Protein AF-A0A811KUF3-F1 (afdb_monomer_lite)

Sequence (168 aa):
MNKLLIYLYEIGRHSVEISLVMRLLLLLFVLVCSSQQLDKGRRLYTCLLKEADEPSVCNLAFMTANDEHITIADNGCFVERAKNNQLKNYCPLQCRNAENVVVTKQTSEGINDRCVIGDTVGVQRRRNDWFFWRTVECAVLEAQFEIHCSEEQQEPFDVNLDFEGSGL

Radius of gyration: 27.3 Å; chains: 1; bounding box: 77×49×76 Å

Foldseek 3Di:
DPPVVVVVVVVVVVVVVVVVVVVVVVVVVVVVVPPQPWQQFKKKKWWADQDLPDQIFIWIWGQGSVRDTDIDTCQPWDWDQDPVRFIKIKGWNPLLQFPDKWFPDKAFPDDDPQDDEPPQWYWDDDDRTIITMGTPSRRNGTMMIMMGGHNDDDDDPPPPPPPPPDDD

Organism: NCBI:txid465554

pLDDT: mean 75.05, std 15.59, range [38.94, 94.12]

Structure (mmCIF, N/CA/C/O backbone):
data_AF-A0A811KUF3-F1
#
_entry.id   AF-A0A811KUF3-F1
#
loop_
_atom_site.group_PDB
_atom_site.id
_atom_site.type_symbol
_atom_site.label_atom_id
_atom_site.label_alt_id
_atom_site.label_comp_id
_atom_site.label_asym_id
_atom_site.label_entity_id
_atom_site.label_seq_id
_atom_site.pdbx_PDB_ins_code
_atom_site.Cartn_x
_atom_site.Cartn_y
_atom_site.Cartn_z
_atom_site.occupancy
_atom_site.B_iso_or_equiv
_atom_site.auth_seq_id
_atom_site.auth_comp_id
_atom_site.auth_asym_id
_atom_site.auth_atom_id
_atom_site.pdbx_PDB_model_num
ATOM 1 N N . MET A 1 1 ? 57.860 8.513 -55.687 1.00 56.66 1 MET A N 1
ATOM 2 C CA . MET A 1 1 ? 57.769 8.271 -54.228 1.00 56.66 1 MET A CA 1
ATOM 3 C C . MET A 1 1 ? 56.642 9.025 -53.506 1.00 56.66 1 MET A C 1
ATOM 5 O O . MET A 1 1 ? 56.229 8.539 -52.469 1.00 56.66 1 MET A O 1
ATOM 9 N N . ASN A 1 2 ? 56.063 10.117 -54.034 1.00 62.53 2 ASN A N 1
ATOM 10 C CA . ASN A 1 2 ? 55.037 10.892 -53.298 1.00 62.53 2 ASN A CA 1
ATOM 11 C C . ASN A 1 2 ? 53.607 10.317 -53.275 1.00 62.53 2 ASN A C 1
ATOM 13 O O . ASN A 1 2 ? 52.868 10.597 -52.339 1.00 62.53 2 ASN A O 1
ATOM 17 N N . LYS A 1 3 ? 53.190 9.513 -54.264 1.00 62.62 3 LYS A N 1
ATOM 18 C CA . LYS A 1 3 ? 51.796 9.024 -54.327 1.00 62.62 3 LYS A CA 1
ATOM 19 C C . LYS A 1 3 ? 51.443 8.003 -53.235 1.00 62.62 3 LYS A C 1
ATOM 21 O O . LYS A 1 3 ? 50.305 7.975 -52.791 1.00 62.62 3 LYS A O 1
ATOM 26 N N . LEU A 1 4 ? 52.412 7.206 -52.775 1.00 63.19 4 LEU A N 1
ATOM 27 C CA . LEU A 1 4 ? 52.191 6.174 -51.752 1.00 63.19 4 LEU A CA 1
ATOM 28 C C . LEU A 1 4 ? 51.992 6.781 -50.349 1.00 63.19 4 LEU A C 1
ATOM 30 O O . LEU A 1 4 ? 51.166 6.306 -49.579 1.00 63.19 4 LEU A O 1
ATOM 34 N N . LEU A 1 5 ? 52.713 7.865 -50.044 1.00 58.81 5 LEU A N 1
ATOM 35 C CA . LEU A 1 5 ? 52.622 8.590 -48.771 1.00 58.81 5 LEU A CA 1
ATOM 36 C C . LEU A 1 5 ? 51.273 9.300 -48.594 1.00 58.81 5 LEU A C 1
ATOM 38 O O . LEU A 1 5 ? 50.717 9.283 -47.501 1.00 58.81 5 LEU A O 1
ATOM 42 N N . ILE A 1 6 ? 50.724 9.867 -49.672 1.00 66.31 6 ILE A N 1
ATOM 43 C CA . ILE A 1 6 ? 49.401 10.514 -49.657 1.00 66.31 6 ILE A CA 1
ATOM 44 C C . ILE A 1 6 ? 48.297 9.472 -49.419 1.00 66.31 6 ILE A C 1
ATOM 46 O O . ILE A 1 6 ? 47.419 9.687 -48.590 1.00 66.31 6 ILE A O 1
ATOM 50 N N . TYR A 1 7 ? 48.394 8.306 -50.066 1.00 59.19 7 TYR A N 1
ATOM 51 C CA . TYR A 1 7 ? 47.410 7.228 -49.923 1.00 59.19 7 TYR A CA 1
ATOM 52 C C . TYR A 1 7 ? 47.382 6.638 -48.503 1.00 59.19 7 TYR A C 1
ATOM 54 O O . TYR A 1 7 ? 46.318 6.410 -47.936 1.00 59.19 7 TYR A O 1
ATOM 62 N N . LEU A 1 8 ? 48.555 6.436 -47.891 1.00 54.62 8 LEU A N 1
ATOM 63 C CA . LEU A 1 8 ? 48.655 5.964 -46.505 1.00 54.62 8 LEU A CA 1
ATOM 64 C C . LEU A 1 8 ? 48.114 6.994 -45.499 1.00 54.62 8 LEU A C 1
ATOM 66 O O . LEU A 1 8 ? 47.520 6.611 -44.492 1.00 54.62 8 LEU A O 1
ATOM 70 N N . TYR A 1 9 ? 48.275 8.290 -45.785 1.00 59.12 9 TYR A N 1
ATOM 71 C CA . TYR A 1 9 ? 47.726 9.371 -44.965 1.00 59.12 9 TYR A CA 1
ATOM 72 C C . TYR A 1 9 ? 46.190 9.439 -45.040 1.00 59.12 9 TYR A C 1
ATOM 74 O O . TYR A 1 9 ? 45.536 9.560 -44.004 1.00 59.12 9 TYR A O 1
ATOM 82 N N . GLU A 1 10 ? 45.601 9.295 -46.232 1.00 56.66 10 GLU A N 1
ATOM 83 C CA . GLU A 1 10 ? 44.138 9.261 -46.408 1.00 56.66 10 GLU A CA 1
ATOM 84 C C . GLU A 1 10 ? 43.494 8.033 -45.741 1.00 56.66 10 GLU A C 1
ATOM 86 O O . GLU A 1 10 ? 42.472 8.166 -45.066 1.00 56.66 10 GLU A O 1
ATOM 91 N N . ILE A 1 11 ? 44.123 6.855 -45.835 1.00 60.38 11 ILE A N 1
ATOM 92 C CA . ILE A 1 11 ? 43.655 5.628 -45.163 1.00 60.38 11 ILE A CA 1
ATOM 93 C C . ILE A 1 11 ? 43.740 5.768 -43.635 1.00 60.38 11 ILE A C 1
ATOM 95 O O . ILE A 1 11 ? 42.798 5.412 -42.921 1.00 60.38 11 ILE A O 1
ATOM 99 N N . GLY A 1 12 ? 44.844 6.322 -43.122 1.00 56.47 12 GLY A N 1
ATOM 100 C CA . GLY A 1 12 ? 45.019 6.579 -41.692 1.00 56.47 12 GLY A CA 1
ATOM 101 C C . GLY A 1 12 ? 43.982 7.561 -41.144 1.00 56.47 12 GLY A C 1
ATOM 102 O O . GLY A 1 12 ? 43.397 7.315 -40.091 1.00 56.47 12 GLY A O 1
ATOM 103 N N . ARG A 1 13 ? 43.686 8.634 -41.887 1.00 63.50 13 ARG A N 1
ATOM 104 C CA . ARG A 1 13 ? 42.671 9.631 -41.518 1.00 63.50 13 ARG A CA 1
ATOM 105 C C . ARG A 1 13 ? 41.262 9.032 -41.458 1.00 63.50 13 ARG A C 1
ATOM 107 O O . ARG A 1 13 ? 40.571 9.232 -40.461 1.00 63.50 13 ARG A O 1
ATOM 114 N N . HIS A 1 14 ? 40.869 8.235 -42.455 1.00 60.22 14 HIS A N 1
ATOM 115 C CA . HIS A 1 14 ? 39.574 7.545 -42.443 1.00 60.22 14 HIS A CA 1
ATOM 116 C C . HIS A 1 14 ? 39.448 6.541 -41.291 1.00 60.22 14 HIS A C 1
ATOM 118 O O . HIS A 1 14 ? 38.393 6.450 -40.665 1.00 60.22 14 HIS A O 1
ATOM 124 N N . SER A 1 15 ? 40.526 5.829 -40.950 1.00 62.31 15 SER A N 1
ATOM 125 C CA . SER A 1 15 ? 40.521 4.891 -39.822 1.00 62.31 15 SER A CA 1
ATOM 126 C C . SER A 1 15 ? 40.307 5.583 -38.468 1.00 62.31 15 SER A C 1
ATOM 128 O O . SER A 1 15 ? 39.716 4.986 -37.565 1.00 62.31 15 SER A O 1
ATOM 130 N N . VAL A 1 16 ? 40.775 6.825 -38.308 1.00 69.69 16 VAL A N 1
ATOM 131 C CA . VAL A 1 16 ? 40.602 7.610 -37.073 1.00 69.69 16 VAL A CA 1
ATOM 132 C C . VAL A 1 16 ? 39.179 8.159 -36.967 1.00 69.69 16 VAL A C 1
ATOM 134 O O . VAL A 1 16 ? 38.569 8.048 -35.904 1.00 69.69 16 VAL A O 1
ATOM 137 N N . GLU A 1 17 ? 38.621 8.685 -38.061 1.00 74.75 17 GLU A N 1
ATOM 138 C CA . GLU A 1 17 ? 37.244 9.198 -38.082 1.00 74.75 17 GLU A CA 1
ATOM 139 C C . GLU A 1 17 ? 36.218 8.088 -37.803 1.00 74.75 17 GLU A C 1
ATOM 141 O O . GLU A 1 17 ? 35.330 8.273 -36.971 1.00 74.75 17 GLU A O 1
ATOM 146 N N . ILE A 1 18 ? 36.388 6.897 -38.390 1.00 74.38 18 ILE A N 1
ATOM 147 C CA . ILE A 1 18 ? 35.510 5.738 -38.138 1.00 74.38 18 ILE A CA 1
ATOM 148 C C . ILE A 1 18 ? 35.585 5.292 -36.670 1.00 74.38 18 ILE A C 1
ATOM 150 O O . ILE A 1 18 ? 34.558 5.008 -36.051 1.00 74.38 18 ILE A O 1
ATOM 154 N N . SER A 1 19 ? 36.788 5.267 -36.088 1.00 79.62 19 SER A N 1
ATOM 155 C CA . SER A 1 19 ? 36.991 4.920 -34.674 1.00 79.62 19 SER A CA 1
ATOM 156 C C . SER A 1 19 ? 36.306 5.920 -33.736 1.00 79.62 19 SER A C 1
ATOM 158 O O . SER A 1 19 ? 35.682 5.526 -32.749 1.00 79.62 19 SER A O 1
ATOM 160 N N . LEU A 1 20 ? 36.364 7.214 -34.065 1.00 80.06 20 LEU A N 1
ATOM 161 C CA . LEU A 1 20 ? 35.737 8.268 -33.273 1.00 80.06 20 LEU A CA 1
ATOM 162 C C . LEU A 1 20 ? 34.205 8.200 -33.347 1.00 80.06 20 LEU A C 1
ATOM 164 O O . LEU A 1 20 ? 33.545 8.288 -32.313 1.00 80.06 20 LEU A O 1
ATOM 168 N N . VAL A 1 21 ? 33.645 7.952 -34.537 1.00 83.00 21 VAL A N 1
ATOM 169 C CA . VAL A 1 21 ? 32.197 7.765 -34.742 1.00 83.00 21 VAL A CA 1
ATOM 170 C C . VAL A 1 21 ? 31.688 6.519 -34.013 1.00 83.00 21 VAL A C 1
ATOM 172 O O . VAL A 1 21 ? 30.668 6.589 -33.333 1.00 83.00 21 VAL A O 1
ATOM 175 N N . MET A 1 22 ? 32.419 5.401 -34.071 1.00 80.19 22 MET A N 1
ATOM 176 C CA . MET A 1 22 ? 32.073 4.177 -33.336 1.00 80.19 22 MET A CA 1
ATOM 177 C C . MET A 1 22 ? 32.069 4.390 -31.821 1.00 80.19 22 MET A C 1
ATOM 179 O O . MET A 1 22 ? 31.161 3.916 -31.143 1.00 80.19 22 MET A O 1
ATOM 183 N N . ARG A 1 23 ? 33.046 5.130 -31.279 1.00 83.50 23 ARG A N 1
ATOM 184 C CA . ARG A 1 23 ? 33.077 5.489 -29.851 1.00 83.50 23 ARG A CA 1
ATOM 185 C C . ARG A 1 23 ? 31.914 6.400 -29.470 1.00 83.50 23 ARG A C 1
ATOM 187 O O . ARG A 1 23 ? 31.312 6.186 -28.424 1.00 83.50 23 ARG A O 1
ATOM 194 N N . LEU A 1 24 ? 31.575 7.373 -30.318 1.00 82.62 24 LEU A N 1
ATOM 195 C CA . LEU A 1 24 ? 30.444 8.271 -30.085 1.00 82.62 24 LEU A CA 1
ATOM 196 C C . LEU A 1 24 ? 29.112 7.503 -30.080 1.00 82.62 24 LEU A C 1
ATOM 198 O O . LEU A 1 24 ? 28.289 7.706 -29.193 1.00 82.62 24 LEU A O 1
ATOM 202 N N . LEU A 1 25 ? 28.931 6.575 -31.025 1.00 81.88 25 LEU A N 1
ATOM 203 C CA . LEU A 1 25 ? 27.758 5.701 -31.098 1.00 81.88 25 LEU A CA 1
ATOM 204 C C . LEU A 1 25 ? 27.666 4.759 -29.893 1.00 81.88 25 LEU A C 1
ATOM 206 O O . LEU A 1 25 ? 26.583 4.596 -29.343 1.00 81.88 25 LEU A O 1
ATOM 210 N N . LEU A 1 26 ? 28.787 4.188 -29.439 1.00 78.50 26 LEU A N 1
ATOM 211 C CA . LEU A 1 26 ? 28.839 3.364 -28.226 1.00 78.50 26 LEU A CA 1
ATOM 212 C C . LEU A 1 26 ? 28.459 4.160 -26.973 1.00 78.50 26 LEU A C 1
ATOM 214 O O . LEU A 1 26 ? 27.674 3.676 -26.165 1.00 78.50 26 LEU A O 1
ATOM 218 N N . LEU A 1 27 ? 28.966 5.387 -26.826 1.00 75.94 27 LEU A N 1
ATOM 219 C CA . LEU A 1 27 ? 28.620 6.258 -25.698 1.00 75.94 27 LEU A CA 1
ATOM 220 C C . LEU A 1 27 ? 27.135 6.645 -25.713 1.00 75.94 27 LEU A C 1
ATOM 222 O O . LEU A 1 27 ? 26.483 6.599 -24.672 1.00 75.94 27 LEU A O 1
ATOM 226 N N . LEU A 1 28 ? 26.580 6.957 -26.888 1.00 76.25 28 LEU A N 1
ATOM 227 C CA . LEU A 1 28 ? 25.147 7.216 -27.050 1.00 76.25 28 LEU A CA 1
ATOM 228 C C . LEU A 1 28 ? 24.304 5.972 -26.735 1.00 76.25 28 LEU A C 1
ATOM 230 O O . LEU A 1 28 ? 23.282 6.082 -26.065 1.00 76.25 28 LEU A O 1
ATOM 234 N N . PHE A 1 29 ? 24.745 4.786 -27.157 1.00 71.25 29 PHE A N 1
ATOM 235 C CA . PHE A 1 29 ? 24.043 3.533 -26.882 1.00 71.25 29 PHE A CA 1
ATOM 236 C C . PHE A 1 29 ? 24.033 3.193 -25.383 1.00 71.25 29 PHE A C 1
ATOM 238 O O . PHE A 1 29 ? 22.992 2.816 -24.847 1.00 71.25 29 PHE A O 1
ATOM 245 N N . VAL A 1 30 ? 25.155 3.400 -24.682 1.00 69.69 30 VAL A N 1
ATOM 246 C CA . VAL A 1 30 ? 25.241 3.231 -23.219 1.00 69.69 30 VAL A CA 1
ATOM 247 C C . VAL A 1 30 ? 24.331 4.226 -22.489 1.00 69.69 30 VAL A C 1
ATOM 249 O O . VAL A 1 30 ? 23.658 3.841 -21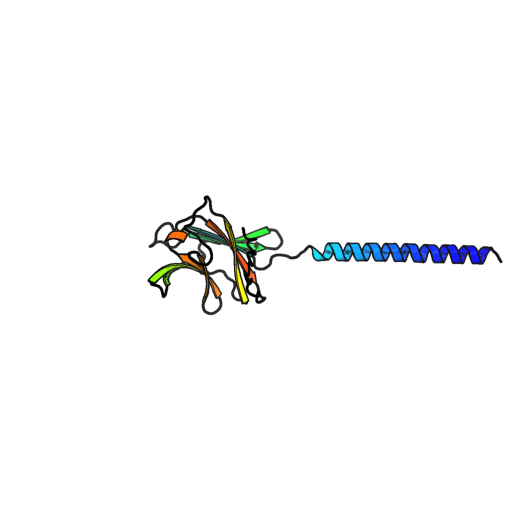.538 1.00 69.69 30 VAL A O 1
ATOM 252 N N . LEU A 1 31 ? 24.243 5.480 -22.949 1.00 61.56 31 LEU A N 1
ATOM 253 C CA . LEU A 1 31 ? 23.356 6.488 -22.352 1.00 61.56 31 LEU A CA 1
ATOM 254 C C . LEU A 1 31 ? 21.866 6.144 -22.509 1.00 61.56 31 LEU A C 1
ATOM 256 O O . LEU A 1 31 ? 21.096 6.342 -21.573 1.00 61.56 31 LEU A O 1
ATOM 260 N N . VAL A 1 32 ? 21.454 5.603 -23.660 1.00 64.75 32 VAL A N 1
ATOM 261 C CA . VAL A 1 32 ? 20.050 5.221 -23.906 1.00 64.75 32 VAL A CA 1
ATOM 262 C C . VAL A 1 32 ? 19.649 3.990 -23.084 1.00 64.75 32 VAL A C 1
ATOM 264 O O . VAL A 1 32 ? 18.531 3.933 -22.570 1.00 64.75 32 VAL A O 1
ATOM 267 N N . CYS A 1 33 ? 20.557 3.028 -22.896 1.00 56.00 33 CYS A N 1
ATOM 268 C CA . CYS A 1 33 ? 20.245 1.764 -22.222 1.00 56.00 33 CYS A CA 1
ATOM 269 C C . CYS A 1 33 ? 19.981 1.913 -20.709 1.00 56.00 33 CYS A C 1
ATOM 271 O O . CYS A 1 33 ? 19.274 1.092 -20.129 1.00 56.00 33 CYS A O 1
ATOM 273 N N . SER A 1 34 ? 20.491 2.971 -20.075 1.00 53.56 34 SER A N 1
ATOM 274 C CA . SER A 1 34 ? 20.348 3.210 -18.629 1.00 53.56 34 SER A CA 1
ATOM 275 C C . SER A 1 34 ? 18.968 3.728 -18.199 1.00 53.56 34 SER A C 1
ATOM 277 O O . SER A 1 34 ? 18.711 3.848 -17.008 1.00 53.56 34 SER A O 1
ATOM 279 N N . SER A 1 35 ? 18.081 4.072 -19.139 1.00 49.06 35 SER A N 1
ATOM 280 C CA . SER A 1 35 ? 16.839 4.812 -18.843 1.00 49.06 35 SER A CA 1
ATOM 281 C C . SER A 1 35 ? 15.589 3.948 -18.625 1.00 49.06 35 SER A C 1
ATOM 283 O O . SER A 1 35 ? 14.521 4.484 -18.345 1.00 49.06 35 SER A O 1
ATOM 285 N N . GLN A 1 36 ? 15.692 2.619 -18.709 1.00 51.31 36 GLN A N 1
ATOM 286 C CA . GLN A 1 36 ? 14.546 1.715 -18.542 1.00 51.31 36 GLN A CA 1
ATOM 287 C C . GLN A 1 36 ? 14.584 0.985 -17.198 1.00 51.31 36 GLN A C 1
ATOM 289 O O . GLN A 1 36 ? 14.633 -0.243 -17.137 1.00 51.31 36 GLN A O 1
ATOM 294 N N . GLN A 1 37 ? 14.548 1.738 -16.099 1.00 50.66 37 GLN A N 1
ATOM 295 C CA . GLN A 1 37 ? 14.284 1.158 -14.784 1.00 50.66 37 GLN A CA 1
ATOM 296 C C . GLN A 1 37 ? 12.768 1.050 -14.608 1.00 50.66 37 GLN A C 1
ATOM 298 O O . GLN A 1 37 ? 12.095 1.912 -14.055 1.00 50.66 37 GLN A O 1
ATOM 303 N N . LEU A 1 38 ? 12.227 -0.003 -15.216 1.00 49.94 38 LEU A N 1
ATOM 304 C CA . LEU A 1 38 ? 10.833 -0.402 -15.103 1.00 49.94 38 LEU A CA 1
ATOM 305 C C . LEU A 1 38 ? 10.527 -0.664 -13.627 1.00 49.94 38 LEU A C 1
ATOM 307 O O . LEU A 1 38 ? 11.169 -1.528 -13.026 1.00 49.94 38 LEU A O 1
ATOM 311 N N . ASP A 1 39 ? 9.564 0.055 -13.054 1.00 59.03 39 ASP A N 1
ATOM 312 C CA . ASP A 1 39 ? 9.302 0.053 -11.611 1.00 59.03 39 ASP A CA 1
ATOM 313 C C . ASP A 1 39 ? 8.510 -1.194 -11.166 1.00 59.03 39 ASP A C 1
ATOM 315 O O . ASP A 1 39 ? 7.365 -1.154 -10.701 1.00 59.03 39 ASP A O 1
ATOM 319 N N . LYS A 1 40 ? 9.118 -2.362 -11.404 1.00 68.19 40 LYS A N 1
ATOM 320 C CA . LYS A 1 40 ? 8.618 -3.671 -10.996 1.00 68.19 40 LYS A CA 1
ATOM 321 C C . LYS A 1 40 ? 8.523 -3.678 -9.476 1.00 68.19 40 LYS A C 1
ATOM 323 O O . LYS A 1 40 ? 9.535 -3.639 -8.795 1.00 68.19 40 LYS A O 1
ATOM 328 N N . GLY A 1 41 ? 7.301 -3.751 -8.959 1.00 80.62 41 GLY A N 1
ATOM 329 C CA . GLY A 1 41 ? 7.057 -3.812 -7.513 1.00 80.62 41 GLY A CA 1
ATOM 330 C C . GLY A 1 41 ? 6.154 -2.704 -6.995 1.00 80.62 41 GLY A C 1
ATOM 331 O O . GLY A 1 41 ? 5.629 -2.828 -5.891 1.00 80.62 41 GLY A O 1
ATOM 332 N N . ARG A 1 42 ? 5.885 -1.671 -7.798 1.00 87.38 42 ARG A N 1
ATOM 333 C CA . ARG A 1 42 ? 4.957 -0.608 -7.422 1.00 87.38 42 ARG A CA 1
ATOM 334 C C . ARG A 1 42 ? 3.500 -1.097 -7.429 1.00 87.38 42 ARG A C 1
ATOM 336 O O . ARG A 1 42 ? 3.050 -1.829 -8.322 1.00 87.38 42 ARG A O 1
ATOM 343 N N . ARG A 1 43 ? 2.762 -0.711 -6.395 1.00 87.94 43 ARG A N 1
ATOM 344 C CA . ARG A 1 43 ? 1.347 -0.993 -6.153 1.00 87.94 43 ARG A CA 1
ATOM 345 C C . ARG A 1 43 ? 0.642 0.315 -5.851 1.00 87.94 43 ARG A C 1
ATOM 347 O O . ARG A 1 43 ? 1.148 1.122 -5.074 1.00 87.94 43 ARG A O 1
ATOM 354 N N . LEU A 1 44 ? -0.529 0.498 -6.440 1.00 89.12 44 LEU A N 1
ATOM 355 C CA . LEU A 1 44 ? -1.401 1.618 -6.140 1.00 89.12 44 LEU A CA 1
ATOM 356 C C . LEU A 1 44 ? -2.610 1.110 -5.372 1.00 89.12 44 LEU A C 1
ATOM 358 O O . LEU A 1 44 ? -3.308 0.204 -5.825 1.00 89.12 44 LEU A O 1
ATOM 362 N N . TYR A 1 45 ? -2.824 1.677 -4.197 1.00 87.62 45 TYR A N 1
ATOM 363 C CA . TYR A 1 45 ? -3.817 1.200 -3.263 1.00 87.62 45 TYR A CA 1
ATOM 364 C C . TYR A 1 45 ? -4.815 2.300 -2.927 1.00 87.62 45 TYR A C 1
ATOM 366 O O . TYR A 1 45 ? -4.439 3.316 -2.344 1.00 87.62 45 TYR A O 1
ATOM 374 N N . THR A 1 46 ? -6.087 2.076 -3.254 1.00 86.94 46 THR A N 1
ATOM 375 C CA . THR A 1 46 ? -7.182 3.013 -2.969 1.00 86.94 46 THR A CA 1
ATOM 376 C C . THR A 1 46 ? -8.247 2.284 -2.172 1.00 86.94 46 THR A C 1
ATOM 378 O O . THR A 1 46 ? -8.724 1.232 -2.591 1.00 86.94 46 THR A O 1
ATOM 381 N N . CYS A 1 47 ? -8.595 2.798 -0.997 1.00 78.69 47 CYS A N 1
ATOM 382 C CA . CYS A 1 47 ? -9.421 2.056 -0.051 1.00 78.69 47 CYS A CA 1
ATOM 383 C C . CYS A 1 47 ? -10.239 2.993 0.820 1.00 78.69 47 CYS A C 1
ATOM 385 O O . CYS A 1 47 ? -9.699 3.950 1.384 1.00 78.69 47 CYS A O 1
ATOM 387 N N . LEU A 1 48 ? -11.519 2.667 0.960 1.00 83.19 48 LEU A N 1
ATOM 388 C CA . LEU A 1 48 ? -12.465 3.394 1.788 1.00 83.19 48 LEU A CA 1
ATOM 389 C C . LEU A 1 48 ? -13.239 2.398 2.653 1.00 83.19 48 LEU A C 1
ATOM 391 O O . LEU A 1 48 ? -13.956 1.530 2.148 1.00 83.19 48 LEU A O 1
ATOM 395 N N . LEU A 1 49 ? -13.085 2.524 3.969 1.00 81.88 49 LEU A N 1
ATOM 396 C CA . LEU A 1 49 ? -13.931 1.839 4.938 1.00 81.88 49 LEU A CA 1
ATOM 397 C C . LEU A 1 49 ? -15.158 2.718 5.190 1.00 81.88 49 LEU A C 1
ATOM 399 O O . LEU A 1 49 ? -15.033 3.785 5.782 1.00 81.88 49 LEU A O 1
ATOM 403 N N . LYS A 1 50 ? -16.333 2.301 4.715 1.00 79.06 50 LYS A N 1
ATOM 404 C CA . LYS A 1 50 ? -17.569 3.071 4.923 1.00 79.06 50 LYS A CA 1
ATOM 405 C C . LYS A 1 50 ? -18.064 2.956 6.362 1.00 79.06 50 LYS A C 1
ATOM 407 O O . LYS A 1 50 ? -18.371 3.968 6.981 1.00 79.06 50 LYS A O 1
ATOM 412 N N . GLU A 1 51 ? -18.067 1.738 6.897 1.00 73.31 51 GLU A N 1
ATOM 413 C CA . GLU A 1 51 ? -18.486 1.433 8.264 1.00 73.31 51 GLU A CA 1
ATOM 414 C C . GLU A 1 51 ? -17.559 0.385 8.887 1.00 73.31 51 GLU A C 1
ATOM 416 O O . GLU A 1 51 ? -16.952 -0.411 8.176 1.00 73.31 51 GLU A O 1
ATOM 421 N N . ALA A 1 52 ? -17.431 0.380 10.218 1.00 66.56 52 ALA A N 1
ATOM 422 C CA . ALA A 1 52 ? -16.531 -0.539 10.925 1.00 66.56 52 ALA A CA 1
ATOM 423 C C . ALA A 1 52 ? -16.954 -2.017 10.821 1.00 66.56 52 ALA A C 1
ATOM 425 O O . ALA A 1 52 ? -16.097 -2.895 10.919 1.00 66.56 52 ALA A O 1
ATOM 426 N N . ASP A 1 53 ? -18.250 -2.265 10.610 1.00 69.81 53 ASP A N 1
ATOM 427 C CA . ASP A 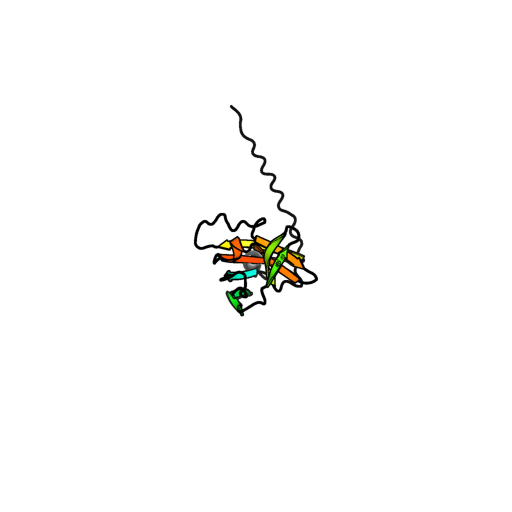1 53 ? -18.841 -3.604 10.507 1.00 69.81 53 ASP A CA 1
ATOM 428 C C . ASP A 1 53 ? -19.002 -4.080 9.048 1.00 69.81 53 ASP A C 1
ATOM 430 O O . ASP A 1 53 ? -19.380 -5.229 8.812 1.00 69.81 53 ASP A O 1
ATOM 434 N N . GLU A 1 54 ? -18.684 -3.233 8.062 1.00 71.25 54 GLU A N 1
ATOM 435 C CA . GLU A 1 54 ? -18.735 -3.577 6.638 1.00 71.25 54 GLU A CA 1
ATOM 436 C C . GLU A 1 54 ? -17.337 -3.886 6.072 1.00 71.25 54 GLU A C 1
ATOM 438 O O . GLU A 1 54 ? -16.337 -3.296 6.497 1.00 71.25 54 GLU A O 1
ATOM 443 N N . PRO A 1 55 ? -17.226 -4.788 5.076 1.00 69.06 55 PRO A N 1
ATOM 444 C CA . PRO A 1 55 ? -15.968 -4.995 4.372 1.00 69.06 55 PRO A CA 1
ATOM 445 C C . PRO A 1 55 ? -15.554 -3.706 3.652 1.00 69.06 55 PRO A C 1
ATOM 447 O O . PRO A 1 55 ? -16.345 -3.074 2.949 1.00 69.06 55 PRO A O 1
ATOM 450 N N . SER A 1 56 ? -14.295 -3.299 3.812 1.00 73.69 56 SER A N 1
ATOM 451 C CA . SER A 1 56 ? -13.791 -2.103 3.139 1.00 73.69 56 SER A CA 1
ATOM 452 C C . SER A 1 56 ? -13.706 -2.317 1.631 1.00 73.69 56 SER A C 1
ATOM 454 O O . SER A 1 56 ? -13.118 -3.298 1.173 1.00 73.69 56 SER A O 1
ATOM 456 N N . VAL A 1 57 ? -14.213 -1.355 0.861 1.00 79.19 57 VAL A N 1
ATOM 457 C CA . VAL A 1 57 ? -14.146 -1.377 -0.603 1.00 79.19 57 VAL A CA 1
ATOM 458 C C . VAL A 1 57 ? -12.773 -0.871 -1.016 1.00 79.19 57 VAL A C 1
ATOM 460 O O . VAL A 1 57 ? -12.486 0.326 -0.919 1.00 79.19 57 VAL A O 1
ATOM 463 N N . CYS A 1 58 ? -11.902 -1.791 -1.429 1.00 79.81 58 CYS A N 1
ATOM 464 C CA . CYS A 1 58 ? -10.517 -1.459 -1.735 1.00 79.81 58 CYS A CA 1
ATOM 465 C C . CYS A 1 58 ? -10.068 -2.048 -3.065 1.00 79.81 58 CYS A C 1
ATOM 467 O O . CYS A 1 58 ? -10.374 -3.193 -3.403 1.00 79.81 58 CYS A O 1
ATOM 469 N N . ASN A 1 59 ? -9.324 -1.228 -3.797 1.00 86.25 59 ASN A N 1
ATOM 470 C CA . ASN A 1 59 ? -8.787 -1.512 -5.110 1.00 86.25 59 ASN A CA 1
ATOM 471 C C . ASN A 1 59 ? -7.263 -1.562 -5.009 1.00 86.25 59 ASN A C 1
ATOM 473 O O . ASN A 1 59 ? -6.631 -0.613 -4.536 1.00 86.25 59 ASN A O 1
ATOM 477 N N . LEU A 1 60 ? -6.685 -2.669 -5.468 1.00 86.62 60 LEU A N 1
ATOM 478 C CA . LEU A 1 60 ? -5.244 -2.819 -5.637 1.00 86.62 60 LEU A CA 1
ATOM 479 C C . LEU A 1 60 ? -4.929 -2.820 -7.129 1.00 86.62 60 LEU A C 1
ATOM 481 O O . LEU A 1 60 ? -5.349 -3.734 -7.837 1.00 86.62 60 LEU A O 1
ATOM 485 N N . ALA A 1 61 ? -4.176 -1.825 -7.584 1.00 86.88 61 ALA A N 1
ATOM 486 C CA . ALA A 1 61 ? -3.678 -1.746 -8.945 1.00 86.88 61 ALA A CA 1
ATOM 487 C C . ALA A 1 61 ? -2.177 -2.061 -9.011 1.00 86.88 61 ALA A C 1
ATOM 489 O O . ALA A 1 61 ? -1.365 -1.541 -8.241 1.00 86.88 61 ALA A O 1
ATOM 490 N N . PHE A 1 62 ? -1.802 -2.919 -9.956 1.00 85.12 62 PHE A N 1
ATOM 491 C CA . PHE A 1 62 ? -0.410 -3.251 -10.257 1.00 85.12 62 PHE A CA 1
ATOM 492 C C . PHE A 1 62 ? 0.083 -2.307 -11.347 1.00 85.12 62 PHE A C 1
ATOM 494 O O . PHE A 1 62 ? -0.535 -2.243 -12.406 1.00 85.12 62 PHE A O 1
ATOM 501 N N . MET A 1 63 ? 1.174 -1.578 -11.106 1.00 78.06 63 MET A N 1
ATOM 502 C CA . MET A 1 63 ? 1.794 -0.782 -12.166 1.00 78.06 63 MET A CA 1
ATOM 503 C C . MET A 1 63 ? 2.716 -1.680 -12.991 1.00 78.06 63 MET A C 1
ATOM 505 O O . MET A 1 63 ? 3.543 -2.412 -12.440 1.00 78.06 63 MET A O 1
ATOM 509 N N . THR A 1 64 ? 2.523 -1.669 -14.308 1.00 67.38 64 THR A N 1
ATOM 510 C CA . THR A 1 64 ? 3.295 -2.471 -15.263 1.00 67.38 64 THR A CA 1
ATOM 511 C C . THR A 1 64 ? 4.138 -1.581 -16.174 1.00 67.38 64 THR A C 1
ATOM 513 O O . THR A 1 64 ? 4.064 -0.358 -16.124 1.00 67.38 64 THR A O 1
ATOM 516 N N . ALA A 1 65 ? 4.945 -2.218 -17.023 1.00 61.44 65 ALA A N 1
ATOM 517 C CA . ALA A 1 65 ? 5.854 -1.585 -17.974 1.00 61.44 65 ALA A CA 1
ATOM 518 C C . ALA A 1 65 ? 5.218 -0.540 -18.904 1.00 61.44 65 ALA A C 1
ATOM 520 O O . ALA A 1 65 ? 5.907 0.361 -19.370 1.00 61.44 65 ALA A O 1
ATOM 521 N N . ASN A 1 66 ? 3.928 -0.713 -19.195 1.00 59.66 66 ASN A N 1
ATOM 522 C CA . ASN A 1 66 ? 3.192 0.044 -20.203 1.00 59.66 66 ASN A CA 1
ATOM 523 C C . ASN A 1 66 ? 2.138 0.966 -19.571 1.00 59.66 66 ASN A C 1
ATOM 525 O O . ASN A 1 66 ? 1.170 1.312 -20.239 1.00 59.66 66 ASN A O 1
ATOM 529 N N . ASP A 1 67 ? 2.259 1.268 -18.272 1.00 60.25 67 ASP A N 1
ATOM 530 C CA . ASP A 1 67 ? 1.221 1.946 -17.478 1.00 60.25 67 ASP A CA 1
ATOM 531 C C . ASP A 1 67 ? -0.149 1.233 -17.506 1.00 60.25 67 ASP A C 1
ATOM 533 O O . ASP A 1 67 ? -1.178 1.793 -17.132 1.00 60.25 67 ASP A O 1
ATOM 537 N N . GLU A 1 68 ? -0.184 -0.041 -17.911 1.00 56.66 68 GLU A N 1
ATOM 538 C CA . GLU A 1 68 ? -1.384 -0.862 -17.805 1.00 56.66 68 GLU A CA 1
ATOM 539 C C . GLU A 1 68 ? -1.586 -1.262 -16.343 1.00 56.66 68 GLU A C 1
ATOM 541 O O . GLU A 1 68 ? -0.667 -1.764 -15.683 1.00 56.66 68 GLU A O 1
ATOM 546 N N . HIS A 1 69 ? -2.806 -1.055 -15.851 1.00 65.44 69 HIS A N 1
ATOM 547 C CA . HIS A 1 69 ? -3.203 -1.379 -14.489 1.00 65.44 69 HIS A CA 1
ATOM 548 C C . HIS A 1 69 ? -4.050 -2.649 -14.473 1.00 65.44 69 HIS A C 1
ATOM 550 O O . HIS A 1 69 ? -5.155 -2.681 -15.014 1.00 65.44 69 HIS A O 1
ATOM 556 N N . ILE A 1 70 ? -3.561 -3.691 -13.800 1.00 69.31 70 ILE A N 1
ATOM 557 C CA . ILE A 1 70 ? -4.420 -4.804 -13.380 1.00 69.31 70 ILE A CA 1
ATOM 558 C C . ILE A 1 70 ? -5.032 -4.386 -12.051 1.00 69.31 70 ILE A C 1
ATOM 560 O O . ILE A 1 70 ? -4.282 -4.138 -11.112 1.00 69.31 70 ILE A O 1
ATOM 564 N N . THR A 1 71 ? -6.358 -4.304 -11.964 1.00 76.19 71 THR A N 1
ATOM 565 C CA . THR A 1 71 ? -7.051 -3.934 -10.723 1.00 76.19 71 THR A CA 1
ATOM 566 C C . THR A 1 71 ? -7.748 -5.145 -10.130 1.00 76.19 71 THR A C 1
ATOM 568 O O . THR A 1 71 ? -8.582 -5.771 -10.781 1.00 76.19 71 THR A O 1
ATOM 571 N N . ILE A 1 72 ? -7.434 -5.451 -8.874 1.00 74.25 72 ILE A N 1
ATOM 572 C CA . ILE A 1 72 ? -8.205 -6.393 -8.064 1.00 74.25 72 ILE A CA 1
ATOM 573 C C . ILE A 1 72 ? -9.194 -5.569 -7.243 1.00 74.25 72 ILE A C 1
ATOM 575 O O . ILE A 1 72 ? -8.788 -4.827 -6.344 1.00 74.25 72 ILE A O 1
ATOM 579 N N . ALA A 1 73 ? -10.476 -5.682 -7.591 1.00 67.06 73 ALA A N 1
ATOM 580 C CA . ALA A 1 73 ? -11.575 -5.159 -6.791 1.00 67.06 73 ALA A CA 1
ATOM 581 C C . ALA A 1 73 ? -11.882 -6.139 -5.653 1.00 67.06 73 ALA A C 1
ATOM 583 O O . ALA A 1 73 ? -11.877 -7.348 -5.876 1.00 67.06 73 ALA A O 1
ATOM 584 N N . ASP A 1 74 ? -12.145 -5.606 -4.459 1.00 67.56 74 ASP A N 1
ATOM 585 C CA . ASP A 1 74 ? -12.397 -6.390 -3.245 1.00 67.56 74 ASP A CA 1
ATOM 586 C C . ASP A 1 74 ? -11.251 -7.363 -2.929 1.00 67.56 74 ASP A C 1
ATOM 588 O O . ASP A 1 74 ? -11.370 -8.587 -2.944 1.00 67.56 74 ASP A O 1
ATOM 592 N N . ASN A 1 75 ? -10.081 -6.790 -2.653 1.00 70.12 75 ASN A N 1
ATOM 593 C CA . ASN A 1 75 ? -8.851 -7.536 -2.397 1.00 70.12 75 ASN A CA 1
ATOM 594 C C . ASN A 1 75 ? -8.862 -8.307 -1.050 1.00 70.12 75 ASN A C 1
ATOM 596 O O . ASN A 1 75 ? -7.806 -8.648 -0.532 1.00 70.12 75 ASN A O 1
ATOM 600 N N . GLY A 1 76 ? -10.026 -8.578 -0.446 1.00 79.25 76 GLY A N 1
ATOM 601 C CA . GLY A 1 76 ? -10.134 -9.385 0.774 1.00 79.25 76 GLY A CA 1
ATOM 602 C C . GLY A 1 76 ? -9.581 -8.688 2.017 1.00 79.25 76 GLY A C 1
ATOM 603 O O . GLY A 1 76 ? -8.881 -9.303 2.824 1.00 79.25 76 GLY A O 1
ATOM 604 N N . CYS A 1 77 ? -9.862 -7.394 2.154 1.00 86.12 77 CYS A N 1
ATOM 605 C CA . CYS A 1 77 ? -9.537 -6.644 3.360 1.00 86.12 77 CYS A CA 1
ATOM 606 C C . CYS A 1 77 ? -10.357 -7.110 4.567 1.00 86.12 77 CYS A C 1
ATOM 608 O O . CYS A 1 77 ? -11.508 -7.521 4.427 1.00 86.12 77 CYS A O 1
ATOM 610 N N . PHE A 1 78 ? -9.788 -7.000 5.765 1.00 87.31 78 PHE A N 1
ATOM 611 C CA . PHE A 1 78 ? -10.467 -7.368 7.004 1.00 87.31 78 PHE A CA 1
ATOM 612 C C . PHE A 1 78 ? -10.033 -6.493 8.177 1.00 87.31 78 PHE A C 1
ATOM 614 O O . PHE A 1 78 ? -8.880 -6.073 8.274 1.00 87.31 78 PHE A O 1
ATOM 621 N N . VAL A 1 79 ? -10.946 -6.270 9.120 1.00 89.75 79 VAL A N 1
ATOM 622 C CA . VAL A 1 79 ? -10.656 -5.548 10.361 1.00 89.75 79 VAL A CA 1
ATOM 623 C C . VAL A 1 79 ? -10.271 -6.539 11.456 1.00 89.75 79 VAL A C 1
ATOM 625 O O . VAL A 1 79 ? -10.953 -7.532 11.694 1.00 89.75 79 VAL A O 1
ATOM 628 N N . GLU A 1 80 ? -9.170 -6.263 12.149 1.00 90.88 80 GLU A N 1
ATOM 629 C CA . GLU A 1 80 ? -8.696 -7.057 13.279 1.00 90.88 80 GLU A CA 1
ATOM 630 C C . GLU A 1 80 ? -8.228 -6.141 14.413 1.00 90.88 80 GLU A C 1
ATOM 632 O O . GLU A 1 80 ? -7.677 -5.058 14.197 1.00 90.88 80 GLU A O 1
ATOM 637 N N . ARG A 1 81 ? -8.409 -6.595 15.654 1.00 91.81 81 ARG A N 1
ATOM 638 C CA . ARG A 1 81 ? -7.823 -5.950 16.826 1.00 91.81 81 ARG A CA 1
ATOM 639 C C . ARG A 1 81 ? -6.341 -6.308 16.941 1.00 91.81 81 ARG A C 1
ATOM 641 O O . ARG A 1 81 ? -5.984 -7.452 17.206 1.00 91.81 81 ARG A O 1
ATOM 648 N N . ALA A 1 82 ? -5.479 -5.312 16.783 1.00 87.25 82 ALA A N 1
ATOM 649 C CA . ALA A 1 82 ? -4.045 -5.448 16.977 1.00 87.25 82 ALA A CA 1
ATOM 650 C C . ALA A 1 82 ? -3.681 -5.653 18.461 1.00 87.25 82 ALA A C 1
ATOM 652 O O . ALA A 1 82 ? -4.478 -5.419 19.371 1.00 87.25 82 ALA A O 1
ATOM 653 N N . LYS A 1 83 ? -2.431 -6.062 18.721 1.00 86.06 83 LYS A N 1
ATOM 654 C CA . LYS A 1 83 ? -1.924 -6.357 20.078 1.00 86.06 83 LYS A CA 1
ATOM 655 C C . LYS A 1 83 ? -2.016 -5.175 21.050 1.00 86.06 83 LYS A C 1
ATOM 657 O O . LYS A 1 83 ? -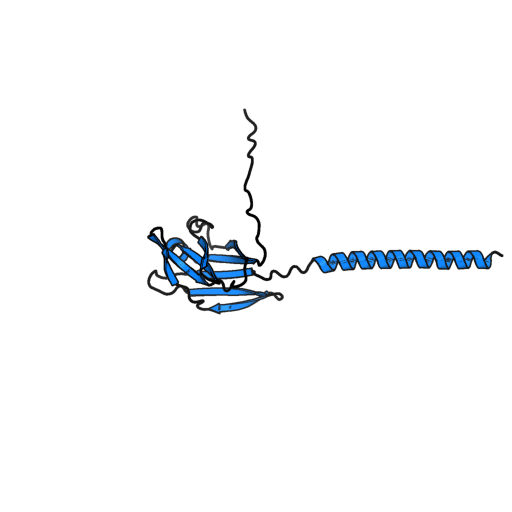2.119 -5.384 22.250 1.00 86.06 83 LYS A O 1
ATOM 662 N N . ASN A 1 84 ? -1.986 -3.949 20.535 1.00 86.00 84 ASN A N 1
ATOM 663 C CA . ASN A 1 84 ? -2.141 -2.712 21.302 1.00 86.00 84 ASN A CA 1
ATOM 664 C C . ASN A 1 84 ? -3.617 -2.309 21.504 1.00 86.00 84 ASN A C 1
ATOM 666 O O . ASN A 1 84 ? -3.896 -1.161 21.831 1.00 86.00 84 ASN A O 1
ATOM 670 N N . ASN A 1 85 ? -4.558 -3.236 21.288 1.00 88.25 85 ASN A N 1
ATOM 671 C CA . ASN A 1 85 ? -6.004 -3.042 21.416 1.00 88.25 85 ASN A CA 1
ATOM 672 C C . ASN A 1 85 ? -6.623 -2.055 20.403 1.00 88.25 85 ASN A C 1
ATOM 674 O O . ASN A 1 85 ? -7.811 -1.755 20.499 1.00 88.25 85 ASN A O 1
ATOM 678 N N . GLN A 1 86 ? -5.860 -1.588 19.408 1.00 89.62 86 GLN A N 1
ATOM 679 C CA . GLN A 1 86 ? -6.378 -0.769 18.310 1.00 89.62 86 GLN A CA 1
ATOM 680 C C . GLN A 1 86 ? -7.000 -1.644 17.221 1.00 89.62 86 GLN A C 1
ATOM 682 O O . GLN A 1 86 ? -6.464 -2.700 16.884 1.00 89.62 86 GLN A O 1
ATOM 687 N N . LEU A 1 87 ? -8.110 -1.194 16.638 1.00 91.12 87 LEU A N 1
ATOM 688 C CA . LEU A 1 87 ? -8.682 -1.822 15.449 1.00 91.12 87 LEU A CA 1
ATOM 689 C C . LEU A 1 87 ? -7.923 -1.349 14.209 1.00 91.12 87 LEU A C 1
ATOM 691 O O . LEU A 1 87 ? -7.737 -0.149 13.996 1.00 91.12 87 LEU A O 1
ATOM 695 N N . LYS A 1 88 ? -7.481 -2.302 13.392 1.00 92.25 88 LYS A N 1
ATOM 696 C CA . LYS A 1 88 ? -6.765 -2.042 12.145 1.00 92.25 88 LYS A CA 1
ATOM 697 C C . LYS A 1 88 ? -7.436 -2.793 11.006 1.00 92.25 88 LYS A C 1
ATOM 699 O O . LYS A 1 88 ? -7.727 -3.979 11.133 1.00 92.25 88 LYS A O 1
ATOM 704 N N . ASN A 1 89 ? -7.661 -2.095 9.902 1.00 91.00 89 ASN A N 1
ATOM 705 C CA . ASN A 1 89 ? -8.036 -2.698 8.635 1.00 91.00 89 ASN A CA 1
ATOM 706 C C . ASN A 1 89 ? -6.765 -3.193 7.937 1.00 91.00 89 ASN A C 1
ATOM 708 O O . ASN A 1 89 ? -5.834 -2.409 7.759 1.00 91.00 89 ASN A O 1
ATOM 712 N N . TYR A 1 90 ? -6.725 -4.469 7.570 1.00 91.06 90 TYR A N 1
ATOM 713 C CA . TYR A 1 90 ? -5.611 -5.146 6.917 1.00 91.06 90 TYR A CA 1
ATOM 714 C C . TYR A 1 90 ? -6.002 -5.580 5.517 1.00 91.06 90 TYR A C 1
ATOM 716 O O . TYR A 1 90 ? -7.028 -6.223 5.326 1.00 91.06 90 TYR A O 1
ATOM 724 N N . CYS A 1 91 ? -5.128 -5.305 4.557 1.00 89.69 91 CYS A N 1
ATOM 725 C CA . CYS A 1 91 ? -5.372 -5.575 3.152 1.00 89.69 91 CYS A CA 1
ATOM 726 C C . CYS A 1 91 ? -4.131 -6.202 2.506 1.00 89.69 91 CYS A C 1
ATOM 728 O O . CYS A 1 91 ? -3.022 -5.693 2.701 1.00 89.69 91 CYS A O 1
ATOM 730 N N . PRO A 1 92 ? -4.271 -7.320 1.776 1.00 91.00 92 PRO A N 1
ATOM 731 C CA . PRO A 1 92 ? -3.130 -8.043 1.224 1.00 91.00 92 PRO A CA 1
ATOM 732 C C . PRO A 1 92 ? -2.492 -7.278 0.060 1.00 91.00 92 PRO A C 1
ATOM 734 O O . PRO A 1 92 ? -3.180 -6.763 -0.815 1.00 91.00 92 PRO A O 1
ATOM 737 N N . LEU A 1 93 ? -1.162 -7.224 0.020 1.00 89.56 93 LEU A N 1
ATOM 738 C CA . LEU A 1 93 ? -0.419 -6.488 -1.010 1.00 89.56 93 LE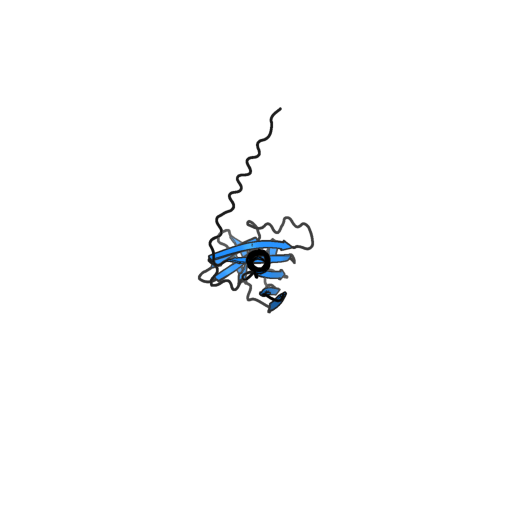U A CA 1
ATOM 739 C C . LEU A 1 93 ? 0.025 -7.340 -2.197 1.00 89.56 93 LEU A C 1
ATOM 741 O O . LEU A 1 93 ? 0.495 -6.789 -3.193 1.00 89.56 93 LEU A O 1
ATOM 745 N N . GLN A 1 94 ? -0.135 -8.665 -2.114 1.00 88.19 94 GLN A N 1
ATOM 746 C CA . GLN A 1 94 ? 0.316 -9.601 -3.146 1.00 88.19 94 GLN A CA 1
ATOM 747 C C . GLN A 1 94 ? 1.821 -9.422 -3.434 1.00 88.19 94 GLN A C 1
ATOM 749 O O . GLN A 1 94 ? 2.257 -9.338 -4.586 1.00 88.19 94 GLN A O 1
ATOM 754 N N . CYS A 1 95 ? 2.623 -9.336 -2.368 1.00 87.44 95 CYS A N 1
ATOM 755 C CA . CYS A 1 95 ? 4.072 -9.122 -2.415 1.00 87.44 95 CYS A CA 1
ATOM 756 C C . CYS A 1 95 ? 4.823 -10.301 -1.785 1.00 87.44 95 CYS A C 1
ATOM 758 O O . CYS A 1 95 ? 5.769 -10.130 -1.023 1.00 87.44 95 CYS A O 1
ATOM 760 N N . ARG A 1 96 ? 4.401 -11.525 -2.128 1.00 85.06 96 ARG A N 1
ATOM 761 C CA . ARG A 1 96 ? 4.884 -12.784 -1.534 1.00 85.06 96 ARG A CA 1
ATOM 762 C C . ARG A 1 96 ? 6.408 -12.967 -1.563 1.00 85.06 96 ARG A C 1
ATOM 764 O O . ARG A 1 96 ? 6.958 -13.561 -0.640 1.00 85.06 96 ARG A O 1
ATOM 771 N N . ASN A 1 97 ? 7.071 -12.460 -2.601 1.00 83.69 97 ASN A N 1
ATOM 772 C CA . ASN A 1 97 ? 8.517 -12.609 -2.795 1.00 83.69 97 ASN A CA 1
ATOM 773 C C . ASN A 1 97 ? 9.320 -11.371 -2.365 1.00 83.69 97 ASN A C 1
ATOM 775 O O . ASN A 1 97 ? 10.536 -11.375 -2.490 1.00 83.69 97 ASN A O 1
ATOM 779 N N . ALA A 1 98 ? 8.659 -10.320 -1.875 1.00 87.19 98 ALA A N 1
ATOM 780 C CA . ALA A 1 98 ? 9.338 -9.091 -1.495 1.00 87.19 98 ALA A CA 1
ATOM 781 C C . ALA A 1 98 ? 10.040 -9.248 -0.140 1.00 87.19 98 ALA A C 1
ATOM 783 O O . ALA A 1 98 ? 9.436 -9.689 0.850 1.00 87.19 98 ALA A O 1
ATOM 784 N N . GLU A 1 99 ? 11.307 -8.852 -0.093 1.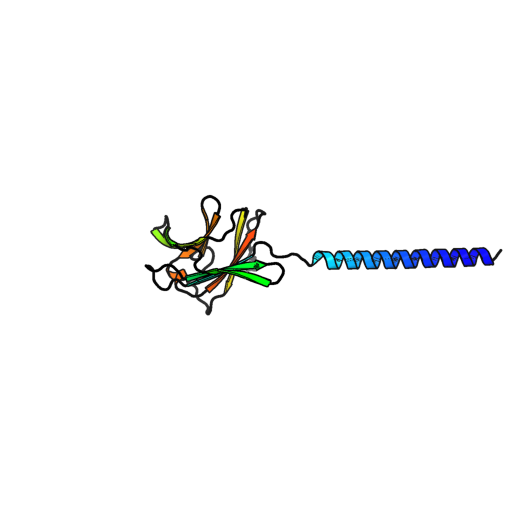00 88.31 99 GLU A N 1
ATOM 785 C CA . GLU A 1 99 ? 12.091 -8.780 1.136 1.00 88.31 99 GLU A CA 1
ATOM 786 C C . GLU A 1 99 ? 11.726 -7.543 1.951 1.00 88.31 99 GLU A C 1
ATOM 788 O O . GLU A 1 99 ? 11.611 -7.633 3.176 1.00 88.31 99 GLU A O 1
ATOM 793 N N . ASN A 1 100 ? 11.480 -6.422 1.270 1.00 88.69 100 ASN A N 1
ATOM 794 C CA . ASN A 1 100 ? 11.074 -5.163 1.875 1.00 88.69 100 ASN A CA 1
ATOM 795 C C . ASN A 1 100 ? 9.850 -4.590 1.142 1.00 88.69 100 ASN A C 1
ATOM 797 O O . ASN A 1 100 ? 9.659 -4.765 -0.062 1.00 88.69 100 ASN A O 1
ATOM 801 N N . VAL A 1 101 ? 8.975 -3.944 1.905 1.00 91.69 101 VAL A N 1
ATOM 802 C CA . VAL A 1 101 ? 7.812 -3.232 1.396 1.00 91.69 101 VAL A CA 1
ATOM 803 C C . VAL A 1 101 ? 7.745 -1.888 2.099 1.00 91.69 101 VAL A C 1
ATOM 805 O O . VAL A 1 101 ? 7.781 -1.820 3.326 1.00 91.69 101 VAL A O 1
ATOM 808 N N . VAL A 1 102 ? 7.606 -0.820 1.323 1.00 91.81 102 VAL A N 1
ATOM 809 C CA . VAL A 1 102 ? 7.564 0.550 1.839 1.00 91.81 102 VAL A CA 1
ATOM 810 C C . VAL A 1 102 ? 6.395 1.316 1.241 1.00 91.81 102 VAL A C 1
ATOM 812 O O . VAL A 1 102 ? 6.067 1.166 0.065 1.00 91.81 102 VAL A O 1
ATOM 815 N N . VAL A 1 103 ? 5.757 2.154 2.058 1.00 91.00 103 VAL A N 1
ATOM 816 C CA . VAL A 1 103 ? 4.788 3.142 1.572 1.00 91.00 103 VAL A CA 1
ATOM 817 C C . VAL A 1 103 ? 5.596 4.330 1.060 1.00 91.00 103 VAL A C 1
ATOM 819 O O . VAL A 1 103 ? 6.221 5.030 1.852 1.00 91.00 103 VAL A O 1
ATOM 822 N N . THR A 1 104 ? 5.630 4.532 -0.254 1.00 88.69 104 THR A N 1
ATOM 823 C CA . THR A 1 104 ? 6.464 5.563 -0.892 1.00 88.69 104 THR A CA 1
ATOM 824 C C . THR A 1 104 ? 5.744 6.895 -1.007 1.00 88.69 104 THR A C 1
ATOM 826 O O . THR A 1 104 ? 6.375 7.950 -0.969 1.00 88.69 104 THR A O 1
ATOM 829 N N . LYS A 1 105 ? 4.416 6.864 -1.147 1.00 87.06 105 LYS A N 1
ATOM 830 C CA . LYS A 1 105 ? 3.613 8.069 -1.323 1.00 87.06 105 LYS A CA 1
ATOM 831 C C . LYS A 1 105 ? 2.226 7.898 -0.730 1.00 87.06 105 LYS A C 1
ATOM 833 O O . LYS A 1 105 ? 1.602 6.850 -0.855 1.00 87.06 105 LYS A O 1
ATOM 838 N N . GLN A 1 106 ? 1.720 8.977 -0.153 1.00 87.19 106 GLN A N 1
ATOM 839 C CA . GLN A 1 106 ? 0.328 9.123 0.246 1.00 87.19 106 GLN A CA 1
ATOM 840 C C . GLN A 1 106 ? -0.254 10.328 -0.489 1.00 87.19 106 GLN A C 1
ATOM 842 O O . GLN A 1 106 ? 0.337 11.405 -0.502 1.00 87.19 106 GLN A O 1
ATOM 847 N N . THR A 1 107 ? -1.401 10.135 -1.130 1.00 85.31 107 THR A N 1
ATOM 848 C CA . THR A 1 107 ? -2.179 11.188 -1.785 1.00 85.31 107 THR A CA 1
ATOM 849 C C . THR A 1 107 ? -3.591 11.140 -1.220 1.00 85.31 107 THR A C 1
ATOM 851 O O . THR A 1 107 ? -4.329 10.190 -1.465 1.00 85.31 107 THR A O 1
ATOM 854 N N . SER A 1 108 ? -3.954 12.139 -0.423 1.00 75.00 108 SER A N 1
ATOM 855 C CA . SER A 1 108 ? -5.294 12.299 0.141 1.00 75.00 108 SER A CA 1
ATOM 856 C C . SER A 1 108 ? -5.914 13.592 -0.372 1.00 75.00 108 SER A C 1
ATOM 858 O O . SER A 1 108 ? -5.217 14.597 -0.537 1.00 75.00 108 SER A O 1
ATOM 860 N N . GLU A 1 109 ? -7.226 13.589 -0.598 1.00 62.56 109 GLU A N 1
ATOM 861 C CA . GLU A 1 109 ? -7.976 14.822 -0.830 1.00 62.56 109 GLU A CA 1
ATOM 862 C C . GLU A 1 109 ? -8.078 15.599 0.496 1.00 62.56 109 GLU A C 1
ATOM 864 O O . GLU A 1 109 ? -8.972 15.386 1.312 1.00 62.56 109 GLU A O 1
ATOM 869 N N . GLY A 1 110 ? -7.086 16.456 0.757 1.00 57.28 110 GLY A N 1
ATOM 870 C CA . GLY A 1 110 ? -6.996 17.299 1.954 1.00 57.28 110 GLY A CA 1
ATOM 871 C C . GLY A 1 110 ? -5.816 16.966 2.875 1.00 57.28 110 GLY A C 1
ATOM 872 O O . GLY A 1 110 ? -5.342 15.828 2.943 1.00 57.28 110 GLY A O 1
ATOM 873 N N . ILE A 1 111 ? -5.342 17.990 3.595 1.00 52.38 111 ILE A N 1
ATOM 874 C CA . ILE A 1 111 ? -4.356 17.862 4.677 1.00 52.38 111 ILE A CA 1
ATOM 875 C C . ILE A 1 111 ? -5.084 17.223 5.860 1.00 52.38 111 ILE A C 1
ATOM 877 O O . ILE A 1 111 ? -5.837 17.891 6.562 1.00 52.38 111 ILE A O 1
ATOM 881 N N . ASN A 1 112 ? -4.916 15.916 6.040 1.00 60.25 112 ASN A N 1
ATOM 882 C CA . ASN A 1 112 ? -5.500 15.191 7.160 1.00 60.25 112 ASN A CA 1
ATOM 883 C C . ASN A 1 112 ? -4.384 14.554 7.989 1.00 60.25 112 ASN A C 1
ATOM 885 O O . ASN A 1 112 ? -3.928 13.453 7.683 1.00 60.25 112 ASN A O 1
ATOM 889 N N . ASP A 1 113 ? -4.033 15.197 9.104 1.00 68.38 113 ASP A N 1
ATOM 890 C CA . ASP A 1 113 ? -3.070 14.717 10.116 1.00 68.38 113 ASP A CA 1
ATOM 891 C C . ASP A 1 113 ? -3.490 13.391 10.791 1.00 68.38 113 ASP A C 1
ATOM 893 O O . ASP A 1 113 ? -2.820 12.883 11.682 1.00 68.38 113 ASP A O 1
ATOM 897 N N . ARG A 1 114 ? -4.628 12.816 10.382 1.00 75.50 114 ARG A N 1
ATOM 898 C CA . ARG A 1 114 ? -5.172 11.543 10.877 1.00 75.50 114 ARG A CA 1
ATOM 899 C C . ARG A 1 114 ? -4.557 10.314 10.207 1.00 75.50 114 ARG A C 1
ATOM 901 O O . ARG A 1 114 ? -4.724 9.214 10.721 1.00 75.50 114 ARG A O 1
ATOM 908 N N . CYS A 1 115 ? -3.898 10.487 9.061 1.00 84.06 115 CYS A N 1
ATOM 909 C CA . CYS A 1 115 ? -3.227 9.417 8.326 1.00 84.06 115 CYS A CA 1
ATOM 910 C C . CYS A 1 115 ? -1.738 9.756 8.199 1.00 84.06 115 CYS A C 1
ATOM 912 O O . CYS A 1 115 ? -1.317 10.414 7.250 1.00 84.06 115 CYS A O 1
ATOM 914 N N . VAL A 1 116 ? -0.963 9.309 9.181 1.00 86.88 116 VAL A N 1
ATOM 915 C CA . VAL A 1 116 ? 0.488 9.464 9.299 1.00 86.88 116 VAL A CA 1
ATOM 916 C C . VAL A 1 116 ? 1.154 8.107 9.082 1.00 86.88 116 VAL A C 1
ATOM 918 O O . VAL A 1 116 ? 0.881 7.138 9.802 1.00 86.88 116 VAL A O 1
ATOM 921 N N . ILE A 1 117 ? 2.035 8.038 8.081 1.00 86.56 117 ILE A N 1
ATOM 922 C CA . ILE A 1 117 ? 2.820 6.840 7.765 1.00 86.56 117 ILE A CA 1
ATOM 923 C C . ILE A 1 117 ? 3.707 6.474 8.960 1.00 86.56 117 ILE A C 1
ATOM 925 O O . ILE A 1 117 ? 4.401 7.319 9.513 1.00 86.56 117 ILE A O 1
ATOM 929 N N . GLY A 1 118 ? 3.678 5.202 9.350 1.00 84.69 118 GLY A N 1
ATOM 930 C CA . GLY A 1 118 ? 4.413 4.659 10.492 1.00 84.69 118 GLY A CA 1
ATOM 931 C C . GLY A 1 118 ? 3.611 4.628 11.795 1.00 84.69 118 GLY A C 1
ATOM 932 O O . GLY A 1 118 ? 3.898 3.788 12.644 1.00 84.69 118 GLY A O 1
ATOM 933 N N . ASP A 1 119 ? 2.579 5.464 11.934 1.00 86.88 119 ASP A N 1
ATOM 934 C CA . ASP A 1 119 ? 1.753 5.540 13.148 1.00 86.88 119 ASP A CA 1
ATOM 935 C C . ASP A 1 119 ? 0.347 4.962 12.924 1.00 86.88 119 ASP A C 1
ATOM 937 O O . ASP A 1 119 ? -0.037 3.936 13.493 1.00 86.88 119 ASP A O 1
ATOM 941 N N . THR A 1 120 ? -0.408 5.565 12.005 1.00 89.81 120 THR A N 1
ATOM 942 C CA . THR A 1 120 ? -1.804 5.188 11.710 1.00 89.81 120 THR A CA 1
ATOM 943 C C . THR A 1 120 ? -1.942 4.386 10.420 1.00 89.81 120 THR A C 1
ATOM 945 O O . THR A 1 120 ? -2.970 3.747 10.188 1.00 89.81 120 THR A O 1
ATOM 948 N N . VAL A 1 121 ? -0.895 4.361 9.597 1.00 91.00 121 VAL A N 1
ATOM 949 C CA . VAL A 1 121 ? -0.804 3.552 8.379 1.00 91.00 121 VAL A CA 1
ATOM 950 C C . VAL A 1 121 ? 0.561 2.881 8.329 1.00 91.00 121 VAL A C 1
ATOM 952 O O . VAL A 1 121 ? 1.569 3.473 8.708 1.00 91.00 121 VAL A O 1
ATOM 955 N N . GLY A 1 122 ? 0.625 1.664 7.807 1.00 93.00 122 GLY A N 1
ATOM 956 C CA . GLY A 1 122 ? 1.902 1.013 7.566 1.00 93.00 122 GLY A CA 1
ATOM 957 C C . GLY A 1 122 ? 1.759 -0.317 6.859 1.00 93.00 122 GLY A C 1
ATOM 958 O O . GLY A 1 122 ? 0.693 -0.681 6.367 1.00 93.00 122 GLY A O 1
ATOM 959 N N . VAL A 1 123 ? 2.853 -1.067 6.829 1.00 94.12 123 VAL A N 1
ATOM 960 C CA . VAL A 1 123 ? 2.871 -2.426 6.296 1.00 94.12 123 VAL A CA 1
ATOM 961 C C . VAL A 1 123 ? 3.331 -3.406 7.359 1.00 94.12 123 VAL A C 1
ATOM 963 O O . VAL A 1 123 ? 4.007 -3.049 8.323 1.00 94.12 123 VAL A O 1
ATOM 966 N N . GLN A 1 124 ? 2.904 -4.652 7.226 1.00 92.81 124 GLN A N 1
ATOM 967 C CA . GLN A 1 124 ? 3.279 -5.721 8.130 1.00 92.81 124 GLN A CA 1
ATOM 968 C C . GLN A 1 124 ? 3.377 -7.030 7.363 1.00 92.81 124 GLN A C 1
ATOM 970 O O . GLN A 1 124 ? 2.430 -7.449 6.696 1.00 92.81 124 GLN A O 1
ATOM 975 N N . ARG A 1 125 ? 4.503 -7.722 7.522 1.00 92.12 125 ARG A N 1
ATOM 976 C CA . ARG A 1 125 ? 4.659 -9.084 7.024 1.00 92.12 125 ARG A CA 1
ATOM 977 C C . ARG A 1 125 ? 3.888 -10.053 7.916 1.00 92.12 125 ARG A C 1
ATOM 979 O O . ARG A 1 125 ? 4.073 -10.075 9.134 1.00 92.12 125 ARG A O 1
ATOM 986 N N . ARG A 1 126 ? 3.028 -10.873 7.316 1.00 89.69 126 ARG A N 1
ATOM 987 C CA . ARG A 1 126 ? 2.296 -11.950 7.992 1.00 89.69 126 ARG A CA 1
ATOM 988 C C . ARG A 1 126 ? 2.473 -13.239 7.197 1.00 89.69 126 ARG A C 1
ATOM 990 O O . ARG A 1 126 ? 2.010 -13.356 6.066 1.00 89.69 126 ARG A O 1
ATOM 997 N N . ARG A 1 127 ? 3.119 -14.236 7.810 1.00 86.81 127 ARG A N 1
ATOM 998 C CA . ARG A 1 127 ? 3.508 -15.496 7.148 1.00 86.81 127 ARG A CA 1
ATOM 999 C C . ARG A 1 127 ? 4.336 -15.208 5.883 1.00 86.81 127 ARG A C 1
ATOM 1001 O O . ARG A 1 127 ? 5.453 -14.713 5.993 1.00 86.81 127 ARG A O 1
ATOM 1008 N N . ASN A 1 128 ? 3.767 -15.477 4.710 1.00 85.50 128 ASN A N 1
ATOM 1009 C CA . ASN A 1 128 ? 4.438 -15.385 3.417 1.00 85.50 128 ASN A CA 1
ATOM 1010 C C . ASN A 1 128 ? 3.955 -14.195 2.584 1.00 85.50 128 ASN A C 1
ATOM 1012 O O . ASN A 1 128 ? 4.232 -14.167 1.396 1.00 85.50 128 ASN A O 1
ATOM 1016 N N . ASP A 1 129 ? 3.198 -13.256 3.149 1.00 89.44 129 ASP A N 1
ATOM 1017 C CA . ASP A 1 129 ? 2.753 -12.084 2.395 1.00 89.44 129 ASP A CA 1
ATOM 1018 C C . ASP A 1 129 ? 2.811 -10.814 3.240 1.00 89.44 129 ASP A C 1
ATOM 1020 O O . ASP A 1 129 ? 2.902 -10.848 4.474 1.00 89.44 129 ASP A O 1
ATOM 1024 N N . TRP A 1 130 ? 2.769 -9.688 2.547 1.00 93.12 130 TRP A N 1
ATOM 1025 C CA . TRP A 1 130 ? 2.726 -8.367 3.137 1.00 93.12 130 TRP A CA 1
ATOM 1026 C C . TRP A 1 130 ? 1.299 -7.847 3.147 1.00 93.12 130 TRP A C 1
ATOM 1028 O O . TRP A 1 130 ? 0.547 -7.991 2.185 1.00 93.12 130 TRP A O 1
ATOM 1038 N N . PHE A 1 131 ? 0.937 -7.229 4.261 1.00 93.00 131 PHE A N 1
ATOM 1039 C CA . PHE A 1 131 ? -0.353 -6.597 4.446 1.00 93.00 131 PHE A CA 1
ATOM 1040 C C . PHE A 1 131 ? -0.138 -5.117 4.684 1.00 93.00 131 PHE A C 1
ATOM 1042 O O . PHE A 1 131 ? 0.662 -4.729 5.536 1.00 93.00 131 PHE A O 1
ATOM 1049 N N . PHE A 1 132 ? -0.881 -4.303 3.956 1.00 93.44 132 PHE A N 1
ATOM 1050 C CA . PHE A 1 132 ? -1.038 -2.900 4.268 1.00 93.44 132 PHE A CA 1
ATOM 1051 C C . PHE A 1 132 ? -2.105 -2.757 5.338 1.00 93.44 132 PHE A C 1
ATOM 1053 O O . PHE A 1 132 ? -3.164 -3.378 5.249 1.00 93.44 132 PHE A O 1
ATOM 1060 N N . TRP A 1 133 ? -1.810 -1.974 6.367 1.00 92.94 133 TRP A N 1
ATOM 1061 C CA . TRP A 1 133 ? -2.726 -1.740 7.464 1.00 92.94 133 TRP A CA 1
ATOM 1062 C C . TRP A 1 133 ? -2.974 -0.257 7.673 1.00 92.94 133 TRP A C 1
ATOM 1064 O O . TRP A 1 133 ? -2.077 0.573 7.532 1.00 92.94 133 TRP A O 1
ATOM 1074 N N . ARG A 1 134 ? -4.210 0.059 8.050 1.00 91.94 134 ARG A N 1
ATOM 1075 C CA . ARG A 1 134 ? -4.654 1.391 8.468 1.00 91.94 134 ARG A CA 1
ATOM 1076 C C . ARG A 1 134 ? -5.434 1.249 9.761 1.00 91.94 134 ARG A C 1
ATOM 1078 O O . ARG A 1 134 ? -6.182 0.283 9.910 1.00 91.94 134 ARG A O 1
ATOM 1085 N N . THR A 1 135 ? -5.290 2.179 10.694 1.00 91.31 135 THR A N 1
ATOM 1086 C CA . THR A 1 135 ? -6.244 2.257 11.807 1.00 91.31 135 THR A CA 1
ATOM 1087 C C . THR A 1 135 ? -7.626 2.602 11.261 1.00 91.31 135 THR A C 1
ATOM 1089 O O . THR A 1 135 ? -7.739 3.184 10.179 1.00 91.31 135 THR A O 1
ATOM 1092 N N . VAL A 1 136 ? -8.687 2.222 11.971 1.00 89.06 136 VAL A N 1
ATOM 1093 C CA . VAL A 1 136 ? -10.065 2.475 11.514 1.00 89.06 136 VAL A CA 1
ATOM 1094 C C . VAL A 1 136 ? -10.314 3.973 11.296 1.00 89.06 136 VAL A C 1
ATOM 1096 O O . VAL A 1 136 ? -10.949 4.347 10.315 1.00 89.06 136 VAL A O 1
ATOM 1099 N N . GLU A 1 137 ? -9.729 4.841 12.127 1.00 87.00 137 GLU A N 1
ATOM 1100 C CA . GLU A 1 137 ? -9.858 6.301 12.016 1.00 87.00 137 GLU A CA 1
ATOM 1101 C C . GLU A 1 137 ? -9.224 6.850 10.735 1.00 87.00 137 GLU A C 1
ATOM 1103 O O . GLU A 1 137 ? -9.738 7.802 10.150 1.00 87.00 137 GLU A O 1
ATOM 1108 N N . CYS A 1 138 ? -8.119 6.248 10.284 1.00 87.31 138 CYS A N 1
ATOM 1109 C CA . CYS A 1 138 ? -7.537 6.580 8.992 1.00 87.31 138 CYS A CA 1
ATOM 1110 C C . CYS A 1 138 ? -8.302 5.892 7.852 1.00 87.31 138 CYS A C 1
ATOM 1112 O O . CYS A 1 138 ? -8.466 6.489 6.794 1.00 87.31 138 CYS A O 1
ATOM 1114 N N . ALA A 1 139 ? -8.786 4.660 8.040 1.00 86.06 139 ALA A N 1
ATOM 1115 C CA . ALA A 1 139 ? -9.413 3.837 7.003 1.00 86.06 139 ALA A CA 1
ATOM 1116 C C . ALA A 1 139 ? -10.717 4.423 6.432 1.00 86.06 139 ALA A C 1
ATOM 1118 O O . ALA A 1 139 ? -11.034 4.146 5.275 1.00 86.06 139 ALA A O 1
ATOM 1119 N N . VAL A 1 140 ? -11.434 5.242 7.208 1.00 86.00 140 VAL A N 1
ATOM 1120 C CA . VAL A 1 140 ? -12.662 5.938 6.771 1.00 86.00 140 VAL A CA 1
ATOM 1121 C C . VAL A 1 140 ? -12.410 7.117 5.828 1.00 86.00 140 VAL A C 1
ATOM 1123 O O . VAL A 1 140 ? -13.350 7.682 5.279 1.00 86.00 140 VAL A O 1
ATOM 1126 N N . LEU A 1 141 ? -11.149 7.508 5.635 1.00 84.06 141 LEU A N 1
ATOM 1127 C CA . LEU A 1 141 ? -10.771 8.551 4.688 1.00 84.06 141 LEU A CA 1
ATOM 1128 C C . LEU A 1 141 ? -10.433 7.928 3.335 1.00 84.06 141 LEU A C 1
ATOM 1130 O O . LEU A 1 141 ? -9.663 6.967 3.261 1.00 84.06 141 LEU A O 1
ATOM 1134 N N . GLU A 1 142 ? -10.959 8.498 2.256 1.00 83.62 142 GLU A N 1
ATOM 1135 C CA . GLU A 1 142 ? -10.523 8.128 0.915 1.00 83.62 142 GLU A CA 1
ATOM 1136 C C . GLU A 1 142 ? -9.114 8.680 0.677 1.00 83.62 142 GLU A C 1
ATOM 1138 O O . GLU A 1 142 ? -8.863 9.885 0.721 1.00 83.62 142 GLU A O 1
ATOM 1143 N N . ALA A 1 143 ? -8.163 7.768 0.505 1.00 84.44 143 ALA A N 1
ATOM 1144 C CA . ALA A 1 143 ? -6.770 8.095 0.264 1.00 84.44 143 ALA A CA 1
ATOM 1145 C C . ALA A 1 143 ? -6.142 7.034 -0.635 1.00 84.44 143 ALA A C 1
ATOM 1147 O O . ALA A 1 143 ? -6.479 5.846 -0.564 1.00 84.44 143 ALA A O 1
ATOM 1148 N N . GLN A 1 144 ? -5.208 7.491 -1.457 1.00 88.38 144 GLN A N 1
ATOM 1149 C CA . GLN A 1 144 ? -4.421 6.670 -2.352 1.00 88.38 144 GLN A CA 1
ATOM 1150 C C . GLN A 1 144 ? -3.004 6.531 -1.799 1.00 88.38 144 GLN A C 1
ATOM 1152 O O . GLN A 1 144 ? -2.341 7.523 -1.487 1.00 88.38 144 GLN A O 1
ATOM 1157 N N . PHE A 1 145 ? -2.530 5.297 -1.706 1.00 89.75 145 PHE A N 1
ATOM 1158 C CA . PHE A 1 145 ? -1.194 4.966 -1.234 1.00 89.75 145 PHE A CA 1
ATOM 1159 C C . PHE A 1 145 ? -0.415 4.277 -2.342 1.00 89.75 145 PHE A C 1
ATOM 1161 O O . PHE A 1 145 ? -0.892 3.325 -2.959 1.00 89.75 145 PHE A O 1
ATOM 1168 N N . GLU A 1 146 ? 0.793 4.760 -2.583 1.00 90.56 146 GLU A N 1
ATOM 1169 C CA . GLU A 1 146 ? 1.765 4.089 -3.426 1.00 90.56 146 GLU A CA 1
ATOM 1170 C C . GLU A 1 146 ? 2.672 3.252 -2.532 1.00 90.56 146 GLU A C 1
ATOM 1172 O O . GLU A 1 146 ? 3.204 3.732 -1.527 1.00 90.56 146 GLU A O 1
ATOM 1177 N N . ILE A 1 147 ? 2.789 1.974 -2.870 1.00 91.69 147 ILE A N 1
ATOM 1178 C CA . ILE A 1 147 ? 3.518 0.989 -2.083 1.00 91.69 147 ILE A CA 1
ATOM 1179 C C . ILE A 1 147 ? 4.497 0.297 -3.015 1.00 91.69 147 ILE A C 1
ATOM 1181 O O . ILE A 1 147 ? 4.107 -0.203 -4.068 1.00 91.69 147 ILE A O 1
ATOM 1185 N N . HIS A 1 148 ? 5.766 0.269 -2.637 1.00 91.50 148 HIS A N 1
ATOM 1186 C CA . HIS A 1 148 ? 6.806 -0.390 -3.406 1.00 91.50 148 HIS A CA 1
ATOM 1187 C C . HIS A 1 148 ? 7.219 -1.683 -2.709 1.00 91.50 148 HIS A C 1
ATOM 1189 O O . HIS A 1 148 ? 7.497 -1.689 -1.511 1.00 91.50 148 HIS A O 1
ATOM 1195 N N . CYS A 1 149 ? 7.230 -2.773 -3.468 1.00 89.69 149 CYS A N 1
ATOM 1196 C CA . CYS A 1 149 ? 7.669 -4.087 -3.029 1.00 89.69 149 CYS A CA 1
ATOM 1197 C C . CYS A 1 149 ? 9.015 -4.405 -3.679 1.00 89.69 149 CYS A C 1
ATOM 1199 O O . CYS A 1 149 ? 9.059 -4.628 -4.888 1.00 89.69 149 CYS A O 1
ATOM 1201 N N . SER A 1 150 ? 10.084 -4.436 -2.883 1.00 86.88 150 SER A N 1
ATOM 1202 C CA . SER A 1 150 ? 11.441 -4.715 -3.347 1.00 86.88 150 SER A CA 1
ATOM 1203 C C . SER A 1 150 ? 11.887 -6.124 -2.957 1.00 86.88 150 SER A C 1
ATOM 1205 O O . SER A 1 150 ? 11.575 -6.642 -1.881 1.00 86.88 150 SER A O 1
ATOM 1207 N N . GLU A 1 151 ? 12.640 -6.753 -3.853 1.00 78.06 151 GLU A N 1
ATOM 1208 C CA . GLU A 1 151 ? 13.328 -8.024 -3.593 1.00 78.06 151 GLU A CA 1
ATOM 1209 C C . GLU A 1 151 ? 14.692 -7.807 -2.914 1.00 78.06 151 GLU A C 1
ATOM 1211 O O . GLU A 1 151 ? 15.288 -8.768 -2.453 1.00 78.06 151 GLU A O 1
ATOM 1216 N N . GLU A 1 152 ? 15.159 -6.557 -2.804 1.00 65.31 152 GLU A N 1
ATOM 1217 C CA . GLU A 1 152 ? 16.378 -6.182 -2.079 1.00 65.31 152 GLU A CA 1
ATOM 1218 C C . GLU A 1 152 ? 16.046 -5.531 -0.725 1.00 65.31 152 GLU A C 1
ATOM 1220 O O . GLU A 1 152 ? 15.138 -4.692 -0.618 1.00 65.31 152 GLU A O 1
ATOM 1225 N N . GLN A 1 153 ? 16.812 -5.888 0.312 1.00 48.25 153 GLN A N 1
ATOM 1226 C CA . GLN A 1 153 ? 16.850 -5.182 1.593 1.00 48.25 153 GLN A CA 1
ATOM 1227 C C . GLN A 1 153 ? 17.323 -3.738 1.400 1.00 48.25 153 GLN A C 1
ATOM 1229 O O . GLN A 1 153 ? 18.511 -3.464 1.257 1.00 48.25 153 GLN A O 1
ATOM 1234 N N . GLN A 1 154 ? 16.390 -2.793 1.440 1.00 49.56 154 GLN A N 1
ATOM 1235 C CA . GLN A 1 154 ? 16.733 -1.379 1.538 1.00 49.56 154 GLN A CA 1
ATOM 1236 C C . GLN A 1 154 ? 17.235 -1.084 2.960 1.00 49.56 154 GLN A C 1
ATOM 1238 O O . GLN A 1 154 ? 16.487 -1.283 3.923 1.00 49.56 154 GLN A O 1
ATOM 1243 N N . GLU A 1 155 ? 18.498 -0.665 3.095 1.00 44.47 155 GLU A N 1
ATOM 1244 C CA . GLU A 1 155 ? 19.060 -0.229 4.378 1.00 44.47 155 GLU A CA 1
ATOM 1245 C C . GLU A 1 155 ? 18.215 0.919 4.961 1.00 44.47 155 GLU A C 1
ATOM 1247 O O . GLU A 1 155 ? 17.705 1.756 4.205 1.00 44.47 155 GLU A O 1
ATOM 1252 N N . PRO A 1 156 ? 18.005 0.955 6.289 1.00 40.22 156 PRO A N 1
ATOM 1253 C CA . PRO A 1 156 ? 17.234 2.013 6.922 1.00 40.22 156 PRO A CA 1
ATOM 1254 C C . PRO A 1 156 ? 17.861 3.375 6.605 1.00 40.22 156 PRO A C 1
ATOM 1256 O O . PRO A 1 156 ? 19.061 3.573 6.773 1.00 40.22 156 PRO A O 1
ATOM 1259 N N . PHE A 1 157 ? 17.042 4.327 6.156 1.00 43.34 157 PHE A N 1
ATOM 1260 C CA . PHE A 1 157 ? 17.450 5.727 6.107 1.00 43.34 157 PHE A CA 1
ATOM 1261 C C . PHE A 1 157 ? 17.712 6.195 7.545 1.00 43.34 157 PHE A C 1
ATOM 1263 O O . PHE A 1 157 ? 16.771 6.495 8.281 1.00 43.34 157 PHE A O 1
ATOM 1270 N N . ASP A 1 158 ? 18.982 6.251 7.945 1.00 40.31 158 ASP A N 1
ATOM 1271 C CA . ASP A 1 158 ? 19.403 6.964 9.146 1.00 40.31 158 ASP A CA 1
ATOM 1272 C C . ASP A 1 158 ? 19.117 8.456 8.941 1.00 40.31 158 ASP A C 1
ATOM 1274 O O . ASP A 1 158 ? 19.855 9.180 8.269 1.00 40.31 158 ASP A O 1
ATOM 1278 N N . VAL A 1 159 ? 18.020 8.936 9.525 1.00 47.00 159 VAL A N 1
ATOM 1279 C CA . VAL A 1 159 ? 17.772 10.370 9.685 1.00 47.00 159 VAL A CA 1
ATOM 1280 C C . VAL A 1 159 ? 18.629 10.863 10.854 1.00 47.00 159 VAL A C 1
ATOM 1282 O O . VAL A 1 159 ? 18.120 11.141 11.934 1.00 47.00 159 VAL A O 1
ATOM 1285 N N . ASN A 1 160 ? 19.939 10.982 10.641 1.00 40.47 160 ASN A N 1
ATOM 1286 C CA . ASN A 1 160 ? 20.760 11.915 11.413 1.00 40.47 160 ASN A CA 1
ATOM 1287 C C . ASN A 1 160 ? 20.791 13.242 10.653 1.00 40.47 160 ASN A C 1
ATOM 1289 O O . ASN A 1 160 ? 21.705 13.544 9.889 1.00 40.47 160 ASN A O 1
ATOM 1293 N N . LEU A 1 161 ? 19.724 14.022 10.833 1.00 44.22 161 LEU A N 1
ATOM 1294 C CA . LEU A 1 161 ? 19.748 15.457 10.574 1.00 44.22 161 LEU A CA 1
ATOM 1295 C C . LEU A 1 161 ? 20.458 16.113 11.760 1.00 44.22 161 LEU A C 1
ATOM 1297 O O . LEU A 1 161 ? 19.817 16.522 12.728 1.00 44.22 161 LEU A O 1
ATOM 1301 N N . ASP A 1 162 ? 21.784 16.201 11.676 1.00 42.78 162 ASP A N 1
ATOM 1302 C CA . ASP A 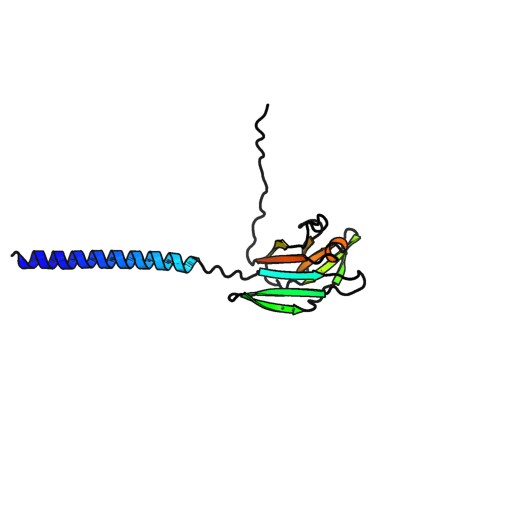1 162 ? 22.563 17.105 12.515 1.00 42.78 162 ASP A CA 1
ATOM 1303 C C . ASP A 1 162 ? 22.160 18.543 12.163 1.00 42.78 162 ASP A C 1
ATOM 1305 O O . ASP A 1 162 ? 22.648 19.164 11.219 1.00 42.78 162 ASP A O 1
ATOM 1309 N N . PHE A 1 163 ? 21.192 19.067 12.913 1.00 42.03 163 PHE A N 1
ATOM 1310 C CA . PHE A 1 163 ? 20.878 20.486 12.943 1.00 42.03 163 PHE A CA 1
ATOM 1311 C C . PHE A 1 163 ? 21.988 21.178 13.744 1.00 42.03 163 PHE A C 1
ATOM 1313 O O . PHE A 1 163 ? 21.869 21.395 14.951 1.00 42.03 163 PHE A O 1
ATOM 1320 N N . GLU A 1 164 ? 23.092 21.519 13.078 1.00 44.50 164 GLU A N 1
ATOM 1321 C CA . GLU A 1 164 ? 24.070 22.470 13.608 1.00 44.50 164 GLU A CA 1
ATOM 1322 C C . GLU A 1 164 ? 23.422 23.865 13.616 1.00 44.50 164 GLU A C 1
ATOM 1324 O O . GLU A 1 164 ? 23.531 24.672 12.691 1.00 44.50 164 GLU A O 1
ATOM 1329 N N . GLY A 1 165 ? 22.651 24.125 14.673 1.00 42.03 165 GLY A N 1
ATOM 1330 C CA . GLY A 1 165 ? 22.165 25.450 15.014 1.00 42.03 165 GLY A CA 1
ATOM 1331 C C . GLY A 1 165 ? 23.352 26.341 15.360 1.00 42.03 165 GLY A C 1
ATOM 1332 O O . GLY A 1 165 ? 23.962 26.193 16.416 1.00 42.03 165 GLY A O 1
ATOM 1333 N N . SER A 1 166 ? 23.672 27.274 14.465 1.00 49.88 166 SER A N 1
ATOM 1334 C CA . SER A 1 166 ? 24.583 28.378 14.761 1.00 49.88 166 SER A CA 1
ATOM 1335 C C . SER A 1 166 ? 23.997 29.221 15.892 1.00 49.88 166 SER A C 1
ATOM 1337 O O . SER A 1 166 ? 22.880 29.733 15.793 1.00 49.88 166 SER A O 1
ATOM 1339 N N . GLY A 1 167 ? 24.750 29.283 16.988 1.00 50.00 167 GLY A N 1
ATOM 1340 C CA . GLY A 1 167 ? 24.416 30.012 18.199 1.00 50.00 167 GLY A CA 1
ATOM 1341 C C . GLY A 1 167 ? 24.433 31.532 18.040 1.00 50.00 167 GLY A C 1
ATOM 1342 O O . GLY A 1 167 ? 24.943 32.081 17.063 1.00 50.00 167 GLY A O 1
ATOM 1343 N N . LEU A 1 168 ? 23.824 32.140 19.058 1.00 38.94 168 LEU A N 1
ATOM 1344 C CA . LEU A 1 168 ? 23.827 33.553 19.443 1.00 38.94 168 LEU A CA 1
ATOM 1345 C C . LEU A 1 168 ? 25.213 34.211 19.418 1.00 38.94 168 LEU A C 1
ATOM 1347 O O . LEU A 1 168 ? 26.194 33.538 19.808 1.00 38.94 168 LEU A O 1
#

InterPro domains:
  IPR056710 Domain of unknown function DUF7808 [PF25096] (44-153)

Secondary structure (DSSP, 8-state):
-HHHHHHHHHHHHHHHHHHHHHHHHHHHHHHHHTT----TTEEEEEEE---TTSPPEEEEEEE-TTS-EEEEES---EEEE-TTS-EEEEEE---TT-SEEEEEEEEESS--TT--BTTTEEEEEETTEEEEEEEHHHHTS-EEEEEEEESS-PPP------------